Protein AF-A0A7S3BSV8-F1 (afdb_monomer_lite)

Secondary structure (DSSP, 8-state):
--TT-EEEE--HHHHHHTT-TTS-SS-EEE----HHHHHHHHTT--STT--EEEESSSEEEE--BSS----TTS-EEEEE-TTSSEEEEEEESSSHHHHHHHHHHT--

Organism: NCBI:txid676789

Structure (mmCIF, N/CA/C/O backbone):
data_AF-A0A7S3BSV8-F1
#
_entry.id   AF-A0A7S3BSV8-F1
#
loop_
_atom_site.group_PDB
_atom_site.id
_atom_site.type_symbol
_atom_site.label_atom_id
_atom_site.label_alt_id
_atom_site.label_comp_id
_atom_site.label_asym_id
_atom_site.label_entity_id
_atom_site.label_seq_id
_atom_site.pdbx_PDB_ins_code
_atom_site.Cartn_x
_atom_site.Cartn_y
_atom_site.Cartn_z
_atom_site.occupancy
_atom_site.B_iso_or_equiv
_atom_site.auth_seq_id
_atom_site.auth_comp_id
_atom_site.auth_asym_id
_atom_site.auth_atom_id
_atom_site.pdbx_PDB_model_num
ATOM 1 N N . VAL A 1 1 ? -2.407 8.725 -14.932 1.00 82.12 1 VAL A N 1
ATOM 2 C CA . VAL A 1 1 ? -1.927 7.634 -15.811 1.00 82.12 1 VAL A CA 1
ATOM 3 C C . VAL A 1 1 ? -2.622 6.337 -15.401 1.00 82.12 1 VAL A C 1
ATOM 5 O O . VAL A 1 1 ? -3.047 6.258 -14.253 1.00 82.12 1 VAL A O 1
ATOM 8 N N . ALA A 1 2 ? -2.834 5.385 -16.317 1.00 85.75 2 ALA A N 1
ATOM 9 C CA . ALA A 1 2 ? -3.442 4.098 -15.972 1.00 85.75 2 ALA A CA 1
ATOM 10 C C . ALA A 1 2 ? -2.537 3.303 -15.001 1.00 85.75 2 ALA A C 1
ATOM 12 O O . ALA A 1 2 ? -1.315 3.396 -15.130 1.00 85.75 2 ALA A O 1
ATOM 13 N N . PRO A 1 3 ? -3.088 2.526 -14.051 1.00 84.12 3 PRO A N 1
ATOM 14 C CA . PRO A 1 3 ? -2.281 1.871 -13.014 1.00 84.12 3 PRO A CA 1
ATOM 15 C C . PRO A 1 3 ? -1.256 0.851 -13.533 1.00 84.12 3 PRO A C 1
ATOM 17 O O . PRO A 1 3 ? -0.209 0.651 -12.928 1.00 84.12 3 PRO A O 1
ATOM 20 N N . ASN A 1 4 ? -1.529 0.235 -14.682 1.00 87.00 4 ASN A N 1
ATOM 21 C CA . ASN A 1 4 ? -0.647 -0.719 -15.352 1.00 87.00 4 ASN A CA 1
ATOM 22 C C . ASN A 1 4 ? 0.236 -0.078 -16.436 1.00 87.00 4 ASN A C 1
ATOM 24 O O . ASN A 1 4 ? 0.840 -0.794 -17.233 1.00 87.00 4 ASN A O 1
ATOM 28 N N . ALA A 1 5 ? 0.274 1.252 -16.524 1.00 92.12 5 ALA A N 1
ATOM 29 C CA . ALA A 1 5 ? 1.035 1.909 -17.570 1.00 92.12 5 ALA A CA 1
ATOM 30 C C . ALA A 1 5 ? 2.542 1.810 -17.314 1.00 92.12 5 ALA A C 1
ATOM 32 O O . ALA A 1 5 ? 3.028 2.030 -16.200 1.00 92.12 5 ALA A O 1
ATOM 33 N N . LEU A 1 6 ? 3.272 1.572 -18.399 1.00 93.69 6 LEU A N 1
ATOM 34 C CA . LEU A 1 6 ? 4.695 1.839 -18.488 1.00 93.69 6 LEU A CA 1
ATOM 35 C C . LEU A 1 6 ? 4.888 3.348 -18.700 1.00 93.69 6 LEU A C 1
ATOM 37 O O . LEU A 1 6 ? 4.382 3.895 -19.679 1.00 93.69 6 LEU A O 1
ATOM 41 N N . LEU A 1 7 ? 5.583 4.026 -17.786 1.00 94.62 7 LEU A N 1
ATOM 42 C CA . LEU A 1 7 ? 5.858 5.464 -17.902 1.00 94.62 7 LEU A CA 1
ATOM 43 C C . LEU A 1 7 ? 7.036 5.770 -18.826 1.00 94.62 7 LEU A C 1
ATOM 45 O O . LEU A 1 7 ? 7.173 6.893 -19.302 1.00 94.62 7 LEU A O 1
ATOM 49 N N . GLY A 1 8 ? 7.884 4.777 -19.061 1.00 94.75 8 GLY A N 1
ATOM 50 C CA . GLY A 1 8 ? 9.087 4.892 -19.863 1.00 94.75 8 GLY A CA 1
ATOM 51 C C . GLY A 1 8 ? 10.096 3.838 -19.447 1.00 94.75 8 GLY A C 1
ATOM 52 O O . GLY A 1 8 ? 9.748 2.847 -18.803 1.00 94.75 8 GLY A O 1
ATOM 53 N N . GLU A 1 9 ? 11.349 4.074 -19.796 1.00 95.69 9 GLU A N 1
ATOM 54 C CA . GLU A 1 9 ? 12.463 3.189 -19.477 1.00 95.69 9 GLU A CA 1
ATOM 55 C C . GLU A 1 9 ? 13.495 3.936 -18.632 1.00 95.69 9 GLU A C 1
ATOM 57 O O . GLU A 1 9 ? 13.578 5.166 -18.678 1.00 95.69 9 GLU A O 1
ATOM 62 N N . LEU A 1 10 ? 14.279 3.199 -17.846 1.00 95.25 10 LEU A N 1
ATOM 63 C CA . LEU A 1 10 ? 15.434 3.765 -17.160 1.00 95.25 10 LEU A CA 1
ATOM 64 C C . LEU A 1 10 ? 16.396 4.369 -18.184 1.00 95.25 10 LEU A C 1
ATOM 66 O O . LEU A 1 10 ? 16.738 3.731 -19.181 1.00 95.25 10 LEU A O 1
ATOM 70 N N . THR A 1 11 ? 16.874 5.582 -17.905 1.00 94.25 11 THR A N 1
ATOM 71 C CA . THR A 1 11 ? 17.963 6.160 -18.694 1.00 94.25 11 THR A CA 1
ATOM 72 C C . THR A 1 11 ? 19.254 5.382 -18.454 1.00 94.25 11 THR A C 1
ATOM 74 O O . THR A 1 11 ? 19.400 4.663 -17.458 1.00 94.25 11 THR A O 1
ATOM 77 N N . PHE A 1 12 ? 20.215 5.553 -19.358 1.00 92.50 12 PHE A N 1
ATOM 78 C CA . PHE A 1 12 ? 21.539 4.964 -19.204 1.00 92.50 12 PHE A CA 1
ATOM 79 C C . PHE A 1 12 ? 22.198 5.402 -17.886 1.00 92.50 12 PHE A C 1
ATOM 81 O O . PHE A 1 12 ? 22.676 4.567 -17.126 1.00 92.50 12 PHE A O 1
ATOM 88 N N . GLU A 1 13 ? 22.142 6.693 -17.562 1.00 95.00 13 GLU A N 1
ATOM 89 C CA . GLU A 1 13 ? 22.743 7.261 -16.352 1.00 95.00 13 GLU A CA 1
ATOM 90 C C . GLU A 1 13 ? 22.114 6.682 -15.081 1.00 95.00 13 GLU A C 1
ATOM 92 O O . GLU A 1 13 ? 22.825 6.334 -14.139 1.00 95.00 13 GLU A O 1
ATOM 97 N N . ALA A 1 14 ? 20.785 6.535 -15.056 1.00 94.69 14 ALA A N 1
ATOM 98 C CA . ALA A 1 14 ? 20.082 5.927 -13.930 1.00 94.69 14 ALA A CA 1
ATOM 99 C C . ALA A 1 14 ? 20.447 4.444 -13.769 1.00 94.69 14 ALA A C 1
ATOM 101 O O . ALA A 1 14 ? 20.625 3.966 -12.649 1.00 94.69 14 ALA A O 1
ATOM 102 N N . ARG A 1 15 ? 20.593 3.715 -14.881 1.00 93.56 15 ARG A N 1
ATOM 103 C CA . ARG A 1 15 ? 21.018 2.312 -14.869 1.00 93.56 15 ARG A CA 1
ATOM 104 C C . ARG A 1 15 ? 22.430 2.153 -14.308 1.00 93.56 15 ARG A C 1
ATOM 106 O O . ARG A 1 15 ? 22.642 1.264 -13.484 1.00 93.56 15 ARG A O 1
ATOM 113 N N . GLU A 1 16 ? 23.359 3.012 -14.725 1.00 93.88 16 GLU A N 1
ATOM 114 C CA . GLU A 1 16 ? 24.733 3.021 -14.218 1.00 93.88 16 GLU A CA 1
ATOM 115 C C . GLU A 1 16 ? 24.770 3.357 -12.723 1.00 93.88 16 GLU A C 1
ATOM 117 O O . GLU A 1 16 ? 25.382 2.631 -11.944 1.00 93.88 16 GLU A O 1
ATOM 122 N N . ALA A 1 17 ? 24.048 4.396 -12.292 1.00 96.12 17 ALA A N 1
ATOM 123 C CA . ALA A 1 17 ? 24.002 4.806 -10.888 1.00 96.12 17 ALA A CA 1
ATOM 124 C C . ALA A 1 17 ? 23.413 3.730 -9.956 1.00 96.12 17 ALA A C 1
ATOM 126 O O . ALA A 1 17 ? 23.831 3.611 -8.805 1.00 96.12 17 ALA A O 1
ATOM 127 N N . LEU A 1 18 ? 22.452 2.940 -10.446 1.00 95.19 18 LEU A N 1
ATOM 128 C CA . LEU A 1 18 ? 21.838 1.834 -9.705 1.00 95.19 18 LEU A CA 1
ATOM 129 C C . LEU A 1 18 ? 22.630 0.517 -9.807 1.00 95.19 18 LEU A C 1
ATOM 131 O O . LEU A 1 18 ? 22.225 -0.477 -9.206 1.00 95.19 18 LEU A O 1
ATOM 135 N N . GLY A 1 19 ? 23.728 0.475 -10.573 1.00 95.19 19 GLY A N 1
ATOM 136 C CA . GLY A 1 19 ? 24.533 -0.734 -10.771 1.00 95.19 19 GLY A CA 1
ATOM 137 C C . GLY A 1 19 ? 23.810 -1.844 -11.544 1.00 95.19 19 GLY A C 1
ATOM 138 O O . GLY A 1 19 ? 24.162 -3.020 -11.439 1.00 95.19 19 GLY A O 1
ATOM 139 N N . LEU A 1 20 ? 22.782 -1.504 -12.327 1.00 93.44 20 LEU A N 1
ATOM 140 C CA . LEU A 1 20 ? 21.922 -2.461 -13.033 1.00 93.44 20 LEU A CA 1
ATOM 141 C C . LEU A 1 20 ? 22.529 -2.906 -14.377 1.00 93.44 20 LEU A C 1
ATOM 143 O O . LEU A 1 20 ? 21.831 -3.055 -15.381 1.00 93.44 20 LEU A O 1
ATOM 147 N N . HIS A 1 21 ? 23.841 -3.140 -14.429 1.00 88.69 21 HIS A N 1
ATOM 148 C CA . HIS A 1 21 ? 24.550 -3.459 -15.676 1.00 88.69 21 HIS A CA 1
ATOM 149 C C . HIS A 1 21 ? 24.138 -4.817 -16.265 1.00 88.69 21 HIS A C 1
ATOM 151 O O . HIS A 1 21 ? 24.138 -4.974 -17.482 1.00 88.69 21 HIS A O 1
ATOM 157 N N . ALA A 1 22 ? 23.707 -5.770 -15.432 1.00 91.81 22 ALA A N 1
ATOM 158 C CA . ALA A 1 22 ? 23.219 -7.080 -15.873 1.00 91.81 22 ALA A CA 1
ATOM 159 C C . ALA A 1 22 ? 21.735 -7.091 -16.296 1.00 91.81 22 ALA A C 1
ATOM 161 O O . ALA A 1 22 ? 21.251 -8.104 -16.799 1.00 91.81 22 ALA A O 1
ATOM 162 N N . ALA A 1 23 ? 21.000 -5.993 -16.086 1.00 88.69 23 ALA A N 1
ATOM 163 C CA . ALA A 1 23 ? 19.601 -5.899 -16.493 1.00 88.69 23 ALA A CA 1
ATOM 164 C C . ALA A 1 23 ? 19.465 -5.835 -18.033 1.00 88.69 23 ALA A C 1
ATOM 166 O O . ALA A 1 23 ? 20.434 -5.530 -18.737 1.00 88.69 23 ALA A O 1
ATOM 167 N N . PRO A 1 24 ? 18.275 -6.099 -18.598 1.00 88.44 24 PRO A N 1
ATOM 168 C CA . PRO A 1 24 ? 18.027 -5.885 -20.022 1.00 88.44 24 PRO A CA 1
ATOM 169 C C . PRO A 1 24 ? 18.334 -4.444 -20.468 1.00 88.44 24 PRO A C 1
ATOM 171 O O . PRO A 1 24 ? 18.347 -3.520 -19.659 1.00 88.44 24 PRO A O 1
ATOM 174 N N . ALA A 1 25 ? 18.582 -4.248 -21.770 1.00 81.81 25 ALA A N 1
ATOM 175 C CA . ALA A 1 25 ? 18.839 -2.922 -22.349 1.00 81.81 25 ALA A CA 1
ATOM 176 C C . ALA A 1 25 ? 17.704 -1.923 -22.071 1.00 81.81 25 ALA A C 1
ATOM 178 O O . ALA A 1 25 ? 17.974 -0.773 -21.743 1.00 81.81 25 ALA A O 1
ATOM 179 N N . SER A 1 26 ? 16.466 -2.409 -22.145 1.00 89.31 26 SER A N 1
ATOM 180 C CA . SER A 1 26 ? 15.244 -1.694 -21.788 1.00 89.31 26 SER A CA 1
ATOM 181 C C . SER A 1 26 ? 14.754 -2.200 -20.428 1.00 89.31 26 SER A C 1
ATOM 183 O O . SER A 1 26 ? 14.418 -3.377 -20.275 1.00 89.31 26 SER A O 1
ATOM 185 N N . VAL A 1 27 ? 14.747 -1.319 -19.424 1.00 94.25 27 VAL A N 1
ATOM 186 C CA . VAL A 1 27 ? 14.166 -1.588 -18.100 1.00 94.25 27 VAL A CA 1
ATOM 187 C C . VAL A 1 27 ? 13.017 -0.626 -17.892 1.00 94.25 27 VAL A C 1
ATOM 189 O O . VAL A 1 27 ? 13.225 0.577 -17.750 1.00 94.25 27 VAL A O 1
ATOM 192 N N . GLY A 1 28 ? 11.803 -1.161 -17.875 1.00 93.88 28 GLY A N 1
ATOM 193 C CA . GLY A 1 28 ? 10.602 -0.358 -17.752 1.00 93.88 28 GLY A CA 1
ATOM 194 C C . GLY A 1 28 ? 10.400 0.263 -16.369 1.00 93.88 28 GLY A C 1
ATOM 195 O O . GLY A 1 28 ? 10.655 -0.372 -15.348 1.00 93.88 28 GLY A O 1
ATOM 196 N N . VAL A 1 29 ? 9.865 1.484 -16.338 1.00 94.38 29 VAL A N 1
ATOM 197 C CA . VAL A 1 29 ? 9.420 2.176 -15.123 1.00 94.38 29 VAL A CA 1
ATOM 198 C C . VAL A 1 29 ? 7.897 2.119 -15.053 1.00 94.38 29 VAL A C 1
ATOM 200 O O . VAL A 1 29 ? 7.200 2.742 -15.856 1.00 94.38 29 VAL A O 1
ATOM 203 N N . ALA A 1 30 ? 7.366 1.351 -14.104 1.00 92.88 30 ALA A N 1
ATOM 204 C CA . ALA A 1 30 ? 5.926 1.261 -13.882 1.00 92.88 30 ALA A CA 1
ATOM 205 C C . ALA A 1 30 ? 5.365 2.563 -13.285 1.00 92.88 30 ALA A C 1
ATOM 207 O O . ALA A 1 30 ? 6.068 3.281 -12.576 1.00 92.88 30 ALA A O 1
ATOM 208 N N . ALA A 1 31 ? 4.073 2.825 -13.509 1.00 92.25 31 ALA A N 1
ATOM 209 C CA . ALA A 1 31 ? 3.371 3.956 -12.895 1.00 92.25 31 ALA A CA 1
ATOM 210 C C . ALA A 1 31 ? 3.442 3.961 -11.358 1.00 92.25 31 ALA A C 1
ATOM 212 O O . ALA A 1 31 ? 3.433 5.028 -10.745 1.00 92.25 31 ALA A O 1
ATOM 213 N N . GLY A 1 32 ? 3.531 2.774 -10.753 1.00 91.12 32 GLY A N 1
ATOM 214 C CA . GLY A 1 32 ? 3.540 2.606 -9.306 1.00 91.12 32 GLY A CA 1
ATOM 215 C C . GLY A 1 32 ? 2.204 2.987 -8.663 1.00 91.12 32 GLY A C 1
ATOM 216 O O . GLY A 1 32 ? 1.179 3.148 -9.327 1.00 91.12 32 GLY A O 1
ATOM 217 N N . SER A 1 33 ? 2.210 3.094 -7.337 1.00 92.31 33 SER A N 1
ATOM 218 C CA . SER A 1 33 ? 1.075 3.564 -6.542 1.00 92.31 33 SER A CA 1
ATOM 219 C C . SER A 1 33 ? 1.547 3.997 -5.150 1.00 92.31 33 SER A C 1
ATOM 221 O O . SER A 1 33 ? 2.739 3.920 -4.850 1.00 92.31 33 SER A O 1
ATOM 223 N N . GLY A 1 34 ? 0.621 4.453 -4.305 1.00 92.25 34 GLY A N 1
ATOM 224 C CA . GLY A 1 34 ? 0.902 4.763 -2.904 1.00 92.25 34 GLY A CA 1
ATOM 225 C C . GLY A 1 34 ? 1.236 3.515 -2.081 1.00 92.25 34 GLY A C 1
ATOM 226 O O . GLY A 1 34 ? 0.882 2.393 -2.444 1.00 92.25 34 GLY A O 1
ATOM 227 N N . ASP A 1 35 ? 1.897 3.717 -0.947 1.00 94.12 35 ASP A N 1
ATOM 228 C CA . ASP A 1 35 ? 2.354 2.665 -0.033 1.00 94.12 35 ASP A CA 1
ATOM 229 C C . ASP A 1 35 ? 1.231 1.731 0.453 1.00 94.12 35 ASP A C 1
ATOM 231 O O . ASP A 1 35 ? 1.363 0.512 0.372 1.00 94.12 35 ASP A O 1
ATOM 235 N N . ASN A 1 36 ? 0.096 2.277 0.890 1.00 94.81 36 ASN A N 1
ATOM 236 C CA . ASN A 1 36 ? -1.048 1.509 1.374 1.00 94.81 36 ASN A CA 1
ATOM 237 C C . ASN A 1 36 ? -1.694 0.711 0.230 1.00 94.81 36 ASN A C 1
ATOM 239 O O . ASN A 1 36 ? -2.027 -0.459 0.389 1.00 94.81 36 ASN A O 1
ATOM 243 N N . MET A 1 37 ? -1.788 1.295 -0.965 1.00 93.50 37 MET A N 1
ATOM 244 C CA . MET A 1 37 ? -2.304 0.612 -2.153 1.00 93.50 37 MET A CA 1
ATOM 245 C C . MET A 1 37 ? -1.399 -0.558 -2.551 1.00 93.50 37 MET A C 1
ATOM 247 O O . MET A 1 37 ? -1.888 -1.654 -2.825 1.00 93.50 37 MET A O 1
ATOM 251 N N . MET A 1 38 ? -0.080 -0.347 -2.542 1.00 94.19 38 MET A N 1
ATOM 252 C CA . MET A 1 38 ? 0.899 -1.398 -2.822 1.00 94.19 38 MET A CA 1
ATOM 253 C C . MET A 1 38 ? 0.927 -2.465 -1.723 1.00 94.19 38 MET A C 1
ATOM 255 O O . MET A 1 38 ? 1.089 -3.643 -2.030 1.00 94.19 38 MET A O 1
ATOM 259 N N . SER A 1 39 ? 0.700 -2.082 -0.465 1.00 95.38 39 SER A N 1
ATOM 260 C CA . SER A 1 39 ? 0.558 -3.008 0.660 1.00 95.38 39 SER A CA 1
ATOM 261 C C . SER A 1 39 ? -0.680 -3.896 0.502 1.00 95.38 39 SER A C 1
ATOM 263 O O . SER A 1 39 ? -0.577 -5.117 0.609 1.00 95.38 39 SER A O 1
ATOM 265 N N . ALA A 1 40 ? -1.831 -3.322 0.128 1.00 95.12 40 ALA A N 1
ATOM 266 C CA . ALA A 1 40 ? -3.044 -4.087 -0.173 1.00 95.12 40 ALA A CA 1
ATOM 267 C C . ALA A 1 40 ? -2.814 -5.073 -1.320 1.00 95.12 40 ALA A C 1
ATOM 269 O O . ALA A 1 40 ? -3.204 -6.238 -1.225 1.00 95.12 40 ALA A O 1
ATOM 270 N N . LEU A 1 41 ? -2.150 -4.624 -2.388 1.00 92.88 41 LEU A N 1
ATOM 271 C CA . LEU A 1 41 ? -1.832 -5.468 -3.533 1.00 92.88 41 LEU A CA 1
ATOM 272 C C . LEU A 1 41 ? -0.905 -6.628 -3.142 1.00 92.88 41 LEU A C 1
ATOM 274 O O . LEU A 1 41 ? -1.223 -7.783 -3.422 1.00 92.88 41 LEU A O 1
ATOM 278 N N . GLY A 1 42 ? 0.199 -6.333 -2.451 1.00 93.88 42 GLY A N 1
ATOM 279 C CA . GLY A 1 42 ? 1.178 -7.328 -2.009 1.00 93.88 42 GLY A CA 1
ATOM 280 C C . GLY A 1 42 ? 0.616 -8.332 -0.999 1.00 93.88 42 GLY A C 1
ATOM 281 O O . GLY A 1 42 ? 0.978 -9.504 -1.036 1.00 93.88 42 GLY A O 1
ATOM 282 N N . ALA A 1 43 ? -0.320 -7.905 -0.149 1.00 95.38 43 ALA A N 1
ATOM 283 C CA . ALA A 1 43 ? -1.011 -8.765 0.811 1.00 95.38 43 ALA A CA 1
ATOM 284 C C . ALA A 1 43 ? -2.175 -9.574 0.199 1.00 95.38 43 ALA A C 1
ATOM 286 O O . ALA A 1 43 ? -2.855 -10.317 0.908 1.00 95.38 43 ALA A O 1
ATOM 287 N N . GLY A 1 44 ? -2.453 -9.432 -1.104 1.00 93.81 44 GLY A N 1
ATOM 288 C CA . GLY A 1 44 ? -3.566 -10.121 -1.766 1.00 93.81 44 GLY A CA 1
ATOM 289 C C . GLY A 1 44 ? -4.955 -9.588 -1.382 1.00 93.81 44 GLY A C 1
ATOM 290 O O . GLY A 1 44 ? -5.953 -10.297 -1.546 1.00 93.81 44 GLY A O 1
ATOM 291 N N . ALA A 1 45 ? -5.025 -8.348 -0.890 1.00 94.81 45 ALA A N 1
ATOM 292 C CA . ALA A 1 45 ? -6.234 -7.601 -0.539 1.00 94.81 45 ALA A CA 1
ATOM 293 C C . ALA A 1 45 ? -6.646 -6.595 -1.638 1.00 94.81 45 ALA A C 1
ATOM 295 O O . ALA A 1 45 ? -7.212 -5.539 -1.365 1.00 94.81 45 ALA A O 1
ATOM 296 N N . ALA A 1 46 ? -6.366 -6.931 -2.900 1.00 90.25 46 ALA A N 1
ATOM 297 C CA . ALA A 1 46 ? -6.696 -6.120 -4.077 1.00 90.25 46 ALA A CA 1
ATOM 298 C C . ALA A 1 46 ? -8.150 -6.284 -4.573 1.00 90.25 46 ALA A C 1
ATOM 300 O O . ALA A 1 46 ? -8.500 -5.800 -5.648 1.00 90.25 46 ALA A O 1
ATOM 301 N N . ALA A 1 47 ? -8.991 -7.001 -3.824 1.00 92.44 47 ALA A N 1
ATOM 302 C CA . ALA A 1 47 ? -10.398 -7.219 -4.138 1.00 92.44 47 ALA A CA 1
ATOM 303 C C . ALA A 1 47 ? -11.270 -6.959 -2.897 1.00 92.44 47 ALA A C 1
ATOM 305 O O . ALA A 1 47 ? -10.790 -7.176 -1.776 1.00 92.44 47 ALA A O 1
ATOM 306 N N . PRO A 1 48 ? -12.534 -6.532 -3.079 1.00 93.88 48 PRO A N 1
ATOM 307 C CA . PRO A 1 48 ? -13.457 -6.318 -1.971 1.00 93.88 48 PRO A CA 1
ATOM 308 C C . PRO A 1 48 ? -13.598 -7.536 -1.055 1.00 93.88 48 PRO A C 1
ATOM 310 O O . PRO A 1 48 ? -13.504 -8.686 -1.488 1.00 93.88 48 PRO A O 1
ATOM 313 N N . GLY A 1 49 ? -13.840 -7.274 0.231 1.00 93.00 49 GLY A N 1
ATOM 314 C CA . GLY A 1 49 ? -13.984 -8.307 1.263 1.00 93.00 49 GLY A CA 1
ATOM 315 C C . GLY A 1 49 ? -12.673 -8.734 1.928 1.00 93.00 49 GLY A C 1
ATOM 316 O O . GLY A 1 49 ? -12.699 -9.548 2.849 1.00 93.00 49 GLY A O 1
ATOM 317 N N . LYS A 1 50 ? -11.534 -8.171 1.510 1.00 94.56 50 LYS A N 1
ATOM 318 C CA . LYS A 1 50 ? -10.244 -8.314 2.191 1.00 94.56 50 LYS A CA 1
ATOM 319 C C . LYS A 1 50 ? -9.691 -6.947 2.561 1.00 94.56 50 LYS A C 1
ATOM 321 O O . LYS A 1 50 ? -9.811 -5.994 1.795 1.00 94.56 50 LYS A O 1
ATOM 326 N N . PHE A 1 51 ? -9.043 -6.887 3.716 1.00 95.25 51 PHE A N 1
ATOM 327 C CA . PHE A 1 51 ? -8.454 -5.666 4.246 1.00 95.25 51 PHE A CA 1
ATOM 328 C C . PHE A 1 51 ? -7.052 -5.948 4.761 1.00 95.25 51 PHE A C 1
ATOM 330 O O . PHE A 1 51 ? -6.745 -7.060 5.194 1.00 95.25 51 PHE A O 1
ATOM 337 N N . VAL A 1 52 ? -6.223 -4.916 4.739 1.00 97.44 52 VAL A N 1
ATOM 338 C CA . VAL A 1 52 ? -4.951 -4.887 5.445 1.00 97.44 52 VAL A CA 1
ATOM 339 C C . VAL A 1 52 ? -5.113 -3.964 6.636 1.00 97.44 52 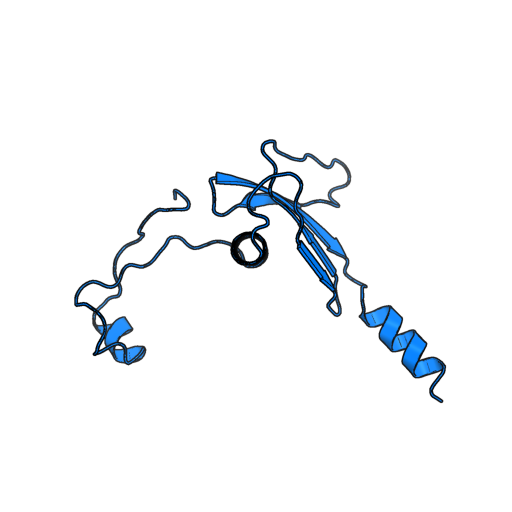VAL A C 1
ATOM 341 O O . VAL A 1 52 ? -5.585 -2.834 6.498 1.00 97.44 52 VAL A O 1
ATOM 344 N N . MET A 1 53 ? -4.703 -4.460 7.799 1.00 96.81 53 MET A N 1
ATOM 345 C CA . MET A 1 53 ? -4.540 -3.652 8.995 1.00 96.81 53 MET A CA 1
ATOM 346 C C . MET A 1 53 ? -3.058 -3.601 9.346 1.00 96.81 53 MET A C 1
ATOM 348 O O . MET A 1 53 ? -2.448 -4.638 9.606 1.00 96.81 53 MET A O 1
ATOM 352 N N . SER A 1 54 ? -2.482 -2.404 9.348 1.00 95.31 54 SER A N 1
ATOM 353 C CA . SER A 1 54 ? -1.130 -2.182 9.856 1.00 95.31 54 SER A CA 1
ATOM 354 C C . SER A 1 54 ? -1.220 -1.725 11.306 1.00 95.31 54 SER A C 1
ATOM 356 O O . SER A 1 54 ? -1.907 -0.747 11.596 1.00 95.31 54 SER A O 1
ATOM 358 N N . LEU A 1 55 ? -0.548 -2.434 12.215 1.00 95.31 55 LEU A N 1
ATOM 359 C CA . LEU A 1 55 ? -0.520 -2.146 13.654 1.00 95.31 55 LEU A CA 1
ATOM 360 C C . LEU A 1 55 ? 0.861 -1.617 14.061 1.00 95.31 55 LEU A C 1
ATOM 362 O O . LEU A 1 55 ? 1.639 -2.308 14.717 1.00 95.31 55 LEU A O 1
ATOM 366 N N . GLY A 1 56 ? 1.180 -0.401 13.624 1.00 93.38 56 GLY A N 1
ATOM 367 C CA . GLY A 1 56 ? 2.368 0.330 14.061 1.00 93.38 56 GLY A CA 1
ATOM 368 C C . GLY A 1 56 ? 2.056 1.293 15.206 1.00 93.38 56 GLY A C 1
ATOM 369 O O . GLY A 1 56 ? 0.978 1.247 15.804 1.00 93.38 56 GLY A O 1
ATOM 370 N N . THR A 1 57 ? 2.990 2.212 15.477 1.00 93.44 57 THR A N 1
ATOM 371 C CA . THR A 1 57 ? 2.786 3.330 16.418 1.00 93.44 57 THR A CA 1
ATOM 372 C C . THR A 1 57 ? 1.457 4.036 16.132 1.00 93.44 57 THR A C 1
ATOM 374 O O . THR A 1 57 ? 0.637 4.220 17.036 1.00 93.44 57 THR A O 1
ATOM 377 N N . SER A 1 58 ? 1.225 4.323 14.848 1.00 92.88 58 SER A N 1
ATOM 378 C CA . SER A 1 58 ? -0.078 4.592 14.247 1.00 92.88 58 SER A CA 1
ATOM 379 C C . SER A 1 58 ? -0.621 3.336 13.556 1.00 92.88 58 SER A C 1
ATOM 381 O O . SER A 1 58 ? 0.124 2.438 13.158 1.00 92.88 58 SER A O 1
ATOM 383 N N . GLY A 1 59 ? -1.941 3.268 13.425 1.00 95.62 59 GLY A N 1
ATOM 384 C CA . GLY A 1 59 ? -2.639 2.177 12.759 1.00 95.62 59 GLY A CA 1
ATOM 385 C C . GLY A 1 59 ? -3.201 2.617 11.416 1.00 95.62 59 GLY A C 1
ATOM 386 O O . GLY A 1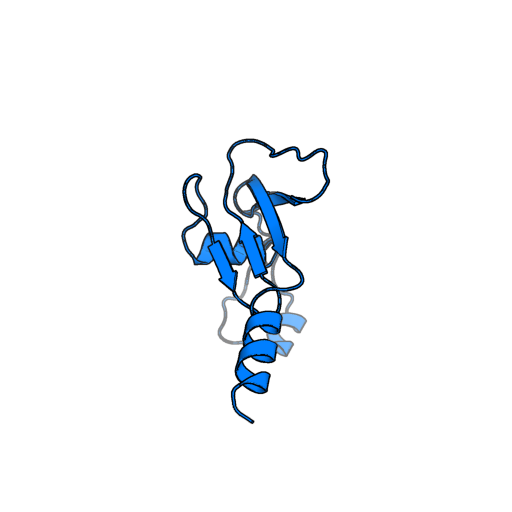 59 ? -3.636 3.756 11.268 1.00 95.62 59 GLY A O 1
ATOM 387 N N . THR A 1 60 ? -3.257 1.711 10.447 1.00 96.94 60 THR A N 1
ATOM 388 C CA . THR A 1 60 ? -4.024 1.928 9.213 1.00 96.94 60 THR A CA 1
ATOM 389 C C . THR A 1 60 ? -4.927 0.742 8.933 1.00 96.94 60 THR A C 1
ATOM 391 O O . THR A 1 60 ? -4.585 -0.396 9.250 1.00 96.94 60 THR A O 1
ATOM 394 N N . LEU A 1 61 ? -6.096 1.011 8.356 1.00 97.06 61 LEU A N 1
ATOM 395 C CA . LEU A 1 61 ? -7.024 -0.004 7.873 1.00 97.06 61 LEU A CA 1
ATOM 396 C C . LEU A 1 61 ? -7.509 0.403 6.489 1.00 97.06 61 LEU A C 1
ATOM 398 O O . LEU A 1 61 ? -8.049 1.495 6.311 1.00 97.06 61 LEU A O 1
ATOM 402 N N . PHE A 1 62 ? -7.310 -0.470 5.513 1.00 97.00 62 PHE A N 1
ATOM 403 C CA . PHE A 1 62 ? -7.670 -0.193 4.130 1.00 97.00 62 PHE A CA 1
ATOM 404 C C . PHE A 1 62 ? -7.919 -1.484 3.354 1.00 97.00 62 PHE A C 1
ATOM 406 O O . PHE A 1 62 ? -7.473 -2.566 3.734 1.00 97.00 62 PHE A O 1
ATOM 413 N N . GLY A 1 63 ? -8.642 -1.370 2.248 1.00 95.44 63 GLY A N 1
ATOM 414 C CA . GLY A 1 63 ? -8.940 -2.482 1.352 1.00 95.44 63 GLY A CA 1
ATOM 415 C C . GLY A 1 63 ? -9.572 -1.979 0.064 1.00 95.44 63 GLY A C 1
ATOM 416 O O . GLY A 1 63 ? -10.001 -0.827 -0.009 1.00 95.44 63 GLY A O 1
ATOM 417 N N . ALA A 1 64 ? -9.604 -2.826 -0.960 1.00 95.62 64 ALA A N 1
ATOM 418 C CA . ALA A 1 64 ? -10.211 -2.459 -2.232 1.00 95.62 64 ALA A CA 1
ATOM 419 C C . ALA A 1 64 ? -11.741 -2.336 -2.113 1.00 95.62 64 ALA A C 1
ATOM 421 O O . ALA A 1 64 ? -12.396 -3.128 -1.435 1.00 95.62 64 ALA A O 1
ATOM 422 N N . SER A 1 65 ? -12.309 -1.366 -2.824 1.00 94.94 65 SER A N 1
ATOM 423 C CA . SER A 1 65 ? -13.750 -1.148 -2.954 1.00 94.94 65 SER A CA 1
ATOM 424 C C . SER A 1 65 ? -14.113 -0.903 -4.416 1.00 94.94 65 SER A C 1
ATOM 426 O O . SER A 1 65 ? -13.427 -0.157 -5.117 1.00 94.94 65 SER A O 1
ATOM 428 N N . ASP A 1 66 ? -15.205 -1.510 -4.881 1.00 94.88 66 ASP A N 1
ATOM 429 C CA . ASP A 1 66 ? -15.706 -1.295 -6.245 1.00 94.88 66 ASP A CA 1
ATOM 430 C C . ASP A 1 66 ? -16.391 0.075 -6.398 1.00 94.88 66 ASP A C 1
ATOM 432 O O . ASP A 1 66 ? -16.463 0.617 -7.500 1.00 94.88 66 ASP A O 1
ATOM 436 N N . THR A 1 67 ? -16.847 0.671 -5.293 1.00 94.12 67 THR A N 1
ATOM 437 C CA . THR A 1 67 ? -17.469 2.000 -5.261 1.00 94.12 67 THR A CA 1
ATOM 438 C C . THR A 1 67 ? -16.670 2.965 -4.399 1.00 94.12 67 THR A C 1
ATOM 440 O O . THR A 1 67 ? -16.003 2.561 -3.440 1.00 94.12 67 THR A O 1
ATOM 443 N N . ALA A 1 68 ? -16.764 4.258 -4.712 1.00 93.31 68 ALA A N 1
ATOM 444 C CA . ALA A 1 68 ? -16.234 5.298 -3.843 1.00 93.31 68 ALA A CA 1
ATOM 445 C C . ALA A 1 68 ? -16.892 5.200 -2.461 1.00 93.31 68 ALA A C 1
ATOM 447 O O . ALA A 1 68 ? -18.096 4.962 -2.357 1.00 93.31 68 ALA A O 1
ATOM 448 N N . VAL A 1 69 ? -16.095 5.375 -1.410 1.00 91.50 69 VAL A N 1
ATOM 449 C CA . VAL A 1 69 ? -16.600 5.500 -0.043 1.00 91.50 69 VAL A CA 1
ATOM 450 C C . VAL A 1 69 ? -16.553 6.972 0.316 1.00 91.50 69 VAL A C 1
ATOM 452 O O . VAL A 1 69 ? -15.476 7.551 0.440 1.00 91.50 69 VAL A O 1
ATOM 455 N N . GLU A 1 70 ? -17.730 7.570 0.436 1.00 91.44 70 GLU A N 1
ATOM 456 C CA . GLU A 1 70 ? -17.886 8.944 0.889 1.00 91.44 70 GLU A CA 1
ATOM 457 C C . GLU A 1 70 ? -18.087 8.947 2.402 1.00 91.44 70 GLU A C 1
ATOM 459 O O . GLU A 1 70 ? -18.972 8.271 2.925 1.00 91.44 70 GLU A O 1
ATOM 464 N N . ASP A 1 71 ? -17.258 9.712 3.106 1.00 94.81 71 ASP A N 1
ATOM 465 C CA . ASP A 1 71 ? -17.364 9.892 4.547 1.00 94.81 71 ASP A CA 1
ATOM 466 C C . ASP A 1 71 ? -17.523 11.384 4.870 1.00 94.81 71 ASP A C 1
ATOM 468 O O . ASP A 1 71 ? -16.538 12.129 4.839 1.00 94.81 71 ASP A O 1
ATOM 472 N N . PRO A 1 72 ? -18.746 11.839 5.208 1.00 94.38 72 PRO A N 1
ATOM 473 C CA . PRO A 1 72 ? -19.001 13.229 5.575 1.00 94.38 72 PRO A CA 1
ATOM 474 C C . PRO A 1 72 ? -18.221 13.707 6.805 1.00 94.38 72 PRO A C 1
ATOM 476 O O . PRO A 1 72 ? -18.060 14.912 6.985 1.00 94.38 72 PRO A O 1
ATOM 479 N N . SER A 1 73 ? -17.751 12.791 7.660 1.00 95.31 73 SER A N 1
ATOM 480 C CA . SER A 1 73 ? -16.935 13.139 8.827 1.00 95.31 73 SER A CA 1
ATOM 481 C C . SER A 1 73 ? -15.468 13.413 8.474 1.00 95.31 73 SER A C 1
ATOM 483 O O . SER A 1 73 ? -14.756 14.018 9.272 1.00 95.31 73 SER A O 1
ATOM 485 N N . GLY A 1 74 ? -15.015 12.989 7.287 1.00 92.50 74 GLY A N 1
ATOM 486 C CA . GLY A 1 74 ? -13.627 13.119 6.839 1.00 92.50 74 GLY A CA 1
ATOM 487 C C . GLY A 1 74 ? -12.643 12.169 7.531 1.00 92.50 74 GLY A C 1
ATOM 488 O O . GLY A 1 74 ? -11.434 12.380 7.452 1.00 92.50 74 GLY A O 1
ATOM 489 N N . THR A 1 75 ? -13.138 11.135 8.210 1.00 95.00 75 THR A N 1
ATOM 490 C CA . THR A 1 75 ? -12.328 10.146 8.933 1.00 95.00 75 THR A CA 1
ATOM 491 C C . THR A 1 75 ? -11.703 9.118 7.978 1.00 95.00 75 THR A C 1
ATOM 493 O O . THR A 1 75 ? -10.589 8.645 8.210 1.00 95.00 75 THR A O 1
ATOM 496 N N . VAL A 1 76 ? -12.397 8.790 6.884 1.00 96.25 76 VAL A N 1
ATOM 497 C CA . VAL A 1 76 ? -11.942 7.874 5.829 1.00 96.25 76 VAL A CA 1
ATOM 498 C C . VAL A 1 76 ? -11.492 8.655 4.596 1.00 96.25 76 VAL A C 1
ATOM 500 O O . VAL A 1 76 ? -12.254 9.418 4.004 1.00 96.25 76 VAL A O 1
ATOM 503 N N . ALA A 1 77 ? -10.255 8.419 4.161 1.00 95.12 77 ALA A N 1
ATOM 504 C CA . ALA A 1 77 ? -9.717 8.998 2.938 1.00 95.12 77 ALA A CA 1
ATOM 505 C C . ALA A 1 77 ? -10.217 8.233 1.689 1.00 95.12 77 ALA A C 1
ATOM 507 O O . ALA A 1 77 ? -10.078 7.005 1.634 1.00 95.12 77 ALA A O 1
ATOM 508 N N . PRO A 1 78 ? -10.750 8.924 0.661 1.00 93.00 78 PRO A N 1
ATOM 509 C CA . PRO A 1 78 ? -11.341 8.296 -0.522 1.00 93.00 78 PRO A CA 1
ATOM 510 C C . PRO A 1 78 ? -10.316 8.114 -1.657 1.00 93.00 78 PRO A C 1
ATOM 512 O O . PRO A 1 78 ? -10.420 8.729 -2.722 1.00 93.00 78 PRO A O 1
ATOM 515 N N . PHE A 1 79 ? -9.287 7.290 -1.449 1.00 94.00 79 PHE A N 1
ATOM 516 C CA . PHE A 1 79 ? -8.261 7.085 -2.475 1.00 94.00 79 PHE A CA 1
ATOM 517 C C . PHE A 1 79 ? -8.713 6.169 -3.623 1.00 94.00 79 PHE A C 1
ATOM 519 O O . PHE A 1 79 ? -9.707 5.447 -3.532 1.00 94.00 79 PHE A O 1
ATOM 526 N N . ARG A 1 80 ? -7.925 6.165 -4.708 1.00 91.94 80 ARG A N 1
ATO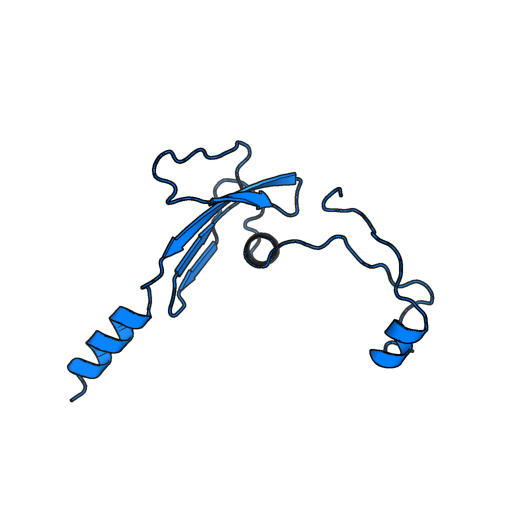M 527 C CA . ARG A 1 80 ? -7.937 5.106 -5.728 1.00 91.94 80 ARG A CA 1
ATOM 528 C C . ARG A 1 80 ? -6.760 4.157 -5.532 1.00 91.94 80 ARG A C 1
ATOM 530 O O . ARG A 1 80 ? -5.695 4.585 -5.093 1.00 91.94 80 ARG A O 1
ATOM 537 N N . ASP A 1 81 ? -6.959 2.887 -5.863 1.00 89.44 81 ASP A N 1
ATOM 538 C CA . ASP A 1 81 ? -5.936 1.851 -5.739 1.00 89.44 81 ASP A CA 1
ATOM 539 C C . ASP A 1 81 ? -5.071 1.703 -7.011 1.00 89.44 81 ASP A C 1
ATOM 541 O O . ASP A 1 81 ? -5.259 2.388 -8.023 1.00 89.44 81 ASP A O 1
ATOM 545 N N . ALA A 1 82 ? -4.121 0.765 -6.962 1.00 86.38 82 ALA A N 1
ATOM 546 C CA . ALA A 1 82 ? -3.235 0.409 -8.072 1.00 86.38 82 ALA A CA 1
ATOM 547 C C . ALA A 1 82 ? -3.893 -0.478 -9.152 1.00 86.38 82 ALA A C 1
ATOM 549 O O . ALA A 1 82 ? -3.214 -0.943 -10.062 1.00 86.38 82 ALA A O 1
ATOM 550 N N . THR A 1 83 ? -5.195 -0.753 -9.063 1.00 89.38 83 THR A N 1
ATOM 551 C CA . THR A 1 83 ? -5.947 -1.600 -10.005 1.00 89.38 83 THR A CA 1
ATOM 552 C C . THR A 1 83 ? -7.046 -0.835 -10.743 1.00 89.38 83 THR A C 1
ATOM 554 O O . THR A 1 83 ? -7.639 -1.358 -11.683 1.00 89.38 83 THR A O 1
ATOM 557 N N . GLY A 1 84 ? -7.277 0.427 -10.366 1.00 89.06 84 GLY A N 1
ATOM 558 C CA . GLY A 1 84 ? -8.323 1.287 -10.919 1.00 89.06 84 GLY A CA 1
ATOM 559 C C . GLY A 1 84 ? -9.606 1.310 -10.084 1.00 89.06 84 GLY A C 1
ATOM 560 O O . GLY A 1 84 ? -10.545 2.007 -10.458 1.00 89.06 84 GLY A O 1
ATOM 561 N N . ARG A 1 85 ? -9.634 0.591 -8.958 1.00 92.81 85 ARG A N 1
ATOM 562 C CA . ARG A 1 85 ? -10.694 0.610 -7.946 1.00 92.81 85 ARG A CA 1
ATOM 563 C C . ARG A 1 85 ? -10.487 1.745 -6.943 1.00 92.81 85 ARG A C 1
ATOM 565 O O . ARG A 1 85 ? -9.572 2.566 -7.065 1.00 92.81 85 ARG A O 1
ATOM 572 N N . TYR A 1 86 ? -11.349 1.784 -5.935 1.00 94.75 86 TYR A N 1
ATOM 573 C CA . TYR A 1 86 ? -11.220 2.654 -4.775 1.00 94.75 86 TYR A CA 1
ATOM 574 C C . TYR A 1 86 ? -10.488 1.945 -3.637 1.00 94.75 86 TYR A C 1
ATOM 576 O O . TYR A 1 86 ? -10.517 0.721 -3.525 1.00 94.75 86 TYR A O 1
ATOM 584 N N . LEU A 1 87 ? -9.845 2.733 -2.782 1.00 96.31 87 LEU A N 1
ATOM 585 C CA . LEU A 1 87 ? -9.181 2.280 -1.567 1.00 96.31 87 LEU A CA 1
ATOM 586 C C . LEU A 1 87 ? -9.583 3.212 -0.420 1.00 96.31 87 LEU A C 1
ATOM 588 O O . LEU A 1 87 ? -8.864 4.175 -0.144 1.00 96.31 87 LEU A O 1
ATOM 592 N N . PRO A 1 88 ? -10.743 2.985 0.223 1.00 96.56 88 PRO A N 1
ATOM 593 C CA . PRO A 1 88 ? -11.029 3.630 1.495 1.00 96.56 88 PRO A CA 1
ATOM 594 C C . PRO A 1 88 ? -9.901 3.336 2.479 1.00 96.56 88 PRO A C 1
ATOM 596 O O . PRO A 1 88 ? -9.508 2.180 2.662 1.00 96.56 88 PRO A O 1
ATOM 599 N N . LEU A 1 89 ? -9.390 4.387 3.109 1.00 96.81 89 LEU A N 1
ATOM 600 C CA . LEU A 1 89 ? -8.311 4.278 4.076 1.00 96.81 89 LEU A CA 1
ATOM 601 C C . LEU A 1 89 ? -8.662 5.020 5.354 1.00 96.81 89 LEU A C 1
ATOM 603 O O . LEU A 1 89 ? -8.912 6.222 5.339 1.00 96.81 89 LEU A O 1
ATOM 607 N N . LEU A 1 90 ? -8.608 4.297 6.466 1.00 97.06 90 LEU A N 1
ATOM 608 C CA . LEU A 1 90 ? -8.648 4.851 7.809 1.00 97.06 90 LEU A CA 1
ATOM 609 C C . LEU A 1 90 ? -7.229 4.915 8.375 1.00 97.06 90 LEU A C 1
ATOM 611 O O . LEU A 1 90 ? -6.487 3.933 8.311 1.00 97.06 90 LEU A O 1
ATOM 615 N N . CYS A 1 91 ? -6.878 6.052 8.973 1.00 95.88 91 CYS A N 1
ATOM 616 C CA . CYS A 1 91 ? -5.628 6.234 9.703 1.00 95.88 91 CYS A CA 1
ATOM 617 C C . CYS A 1 91 ? -5.920 6.560 11.172 1.00 95.88 91 CYS A C 1
ATOM 619 O O . CYS A 1 91 ? -6.609 7.528 11.486 1.00 95.88 91 CYS A O 1
ATOM 621 N N . LEU A 1 92 ? -5.374 5.750 12.074 1.00 93.94 92 LEU A N 1
ATOM 622 C CA . LEU A 1 92 ? -5.445 5.910 13.519 1.00 93.94 92 LEU A CA 1
ATOM 623 C C . LEU A 1 92 ? -4.106 6.451 14.013 1.00 93.94 92 LEU A C 1
ATOM 625 O O . LEU A 1 92 ? -3.099 5.754 13.954 1.00 93.94 92 LEU A O 1
ATOM 629 N N . GLN A 1 93 ? -4.081 7.673 14.539 1.00 92.25 93 GLN A N 1
ATOM 630 C CA . GLN A 1 93 ? -2.825 8.287 14.994 1.00 92.25 93 GLN A CA 1
ATOM 631 C C . GLN A 1 93 ? -2.206 7.537 16.182 1.00 92.25 93 GLN A C 1
ATOM 633 O O . GLN A 1 93 ? -0.999 7.322 16.221 1.00 92.25 93 GLN A O 1
ATOM 638 N N . ASN A 1 94 ? -3.046 7.093 17.119 1.00 93.06 94 ASN A N 1
ATOM 639 C CA . ASN A 1 94 ? -2.634 6.413 18.341 1.00 93.06 94 ASN A CA 1
ATOM 640 C C . ASN A 1 94 ? -3.068 4.946 18.291 1.00 93.06 94 ASN A C 1
ATOM 642 O O . ASN A 1 94 ? -4.218 4.634 18.592 1.00 93.06 94 ASN A O 1
ATOM 646 N N . CYS A 1 95 ? -2.159 4.055 17.894 1.00 94.69 95 CYS A N 1
ATOM 647 C CA . CYS A 1 95 ? -2.402 2.614 17.869 1.00 94.69 95 CYS A CA 1
ATOM 648 C C . CYS A 1 95 ? -1.533 1.907 18.914 1.00 94.69 95 CYS A C 1
ATOM 650 O O . CYS A 1 95 ? -1.872 1.932 20.098 1.00 94.69 95 CYS A O 1
ATOM 652 N N . THR A 1 96 ? -0.401 1.311 18.533 1.00 95.56 96 THR A N 1
ATOM 653 C CA . THR A 1 96 ? 0.416 0.552 19.493 1.00 95.56 96 THR A CA 1
ATOM 654 C C . THR A 1 96 ? 1.192 1.440 20.463 1.00 95.56 96 THR A C 1
ATOM 656 O O . THR A 1 96 ? 1.583 0.959 21.524 1.00 95.56 96 THR A O 1
ATOM 659 N N . ASN A 1 97 ? 1.336 2.740 20.174 1.00 92.69 97 ASN A N 1
ATOM 660 C CA . ASN A 1 97 ? 1.997 3.692 21.073 1.00 92.69 97 ASN A CA 1
ATOM 661 C C . ASN A 1 97 ? 1.380 3.696 22.482 1.00 92.69 97 ASN A C 1
ATOM 663 O O . ASN A 1 97 ? 2.087 3.616 23.481 1.00 92.69 97 ASN A O 1
ATOM 667 N N . VAL A 1 98 ? 0.046 3.718 22.554 1.00 93.56 98 VAL A N 1
ATOM 668 C CA . VAL A 1 98 ? -0.696 3.750 23.825 1.00 93.56 98 VAL A CA 1
ATOM 669 C C . VAL A 1 98 ? -0.541 2.432 24.582 1.00 93.56 98 VAL A C 1
ATOM 671 O O . VAL A 1 98 ? -0.401 2.420 25.802 1.00 93.56 98 VAL A O 1
ATOM 674 N N . LEU A 1 99 ? -0.517 1.306 23.863 1.00 92.19 99 LEU A N 1
ATOM 675 C CA . LEU A 1 99 ? -0.288 -0.006 24.473 1.00 92.19 99 LEU A CA 1
ATOM 676 C C . LEU A 1 99 ? 1.108 -0.087 25.097 1.00 92.19 99 LEU A C 1
ATOM 678 O O . LEU A 1 99 ? 1.268 -0.616 26.196 1.00 92.19 99 LEU A O 1
ATOM 682 N N . GLN A 1 100 ? 2.110 0.461 24.410 1.00 91.62 100 GLN A N 1
ATOM 683 C CA . GLN A 1 100 ? 3.485 0.485 24.888 1.00 91.62 100 GLN A CA 1
ATOM 684 C C . GLN A 1 100 ? 3.662 1.407 26.101 1.00 91.62 100 GLN A C 1
ATOM 686 O O . GLN A 1 100 ? 4.378 1.042 27.036 1.00 91.62 100 GLN A O 1
ATOM 691 N N . GLU A 1 101 ? 2.984 2.556 26.124 1.00 94.44 101 GLU A N 1
ATOM 692 C CA . GLU A 1 101 ? 2.946 3.448 27.287 1.00 94.44 101 GLU A CA 1
ATOM 693 C C . GLU A 1 101 ? 2.402 2.716 28.522 1.00 94.44 101 GLU A C 1
ATOM 695 O O . GLU A 1 101 ? 3.096 2.621 29.536 1.00 94.44 101 GLU A O 1
ATOM 700 N N . VAL A 1 102 ? 1.225 2.089 28.400 1.00 94.69 102 VAL A N 1
ATOM 701 C CA . VAL A 1 102 ? 0.609 1.308 29.485 1.00 94.69 102 VAL A CA 1
AT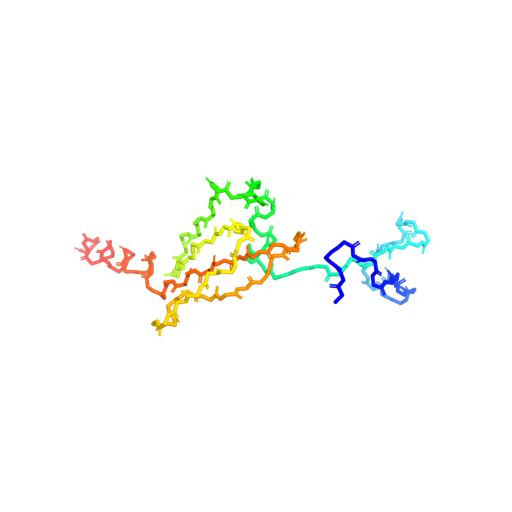OM 702 C C . VAL A 1 102 ? 1.523 0.164 29.928 1.00 94.69 102 VAL A C 1
ATOM 704 O O . VAL A 1 102 ? 1.791 0.019 31.118 1.00 94.69 102 VAL A O 1
ATOM 707 N N . SER A 1 103 ? 2.057 -0.627 28.991 1.00 94.38 103 SER A N 1
ATOM 708 C CA . SER A 1 103 ? 2.976 -1.730 29.306 1.00 94.38 103 SER A CA 1
ATOM 709 C C . SER A 1 103 ? 4.188 -1.259 30.112 1.00 94.38 103 SER A C 1
ATOM 711 O O . SER A 1 103 ? 4.617 -1.942 31.042 1.00 94.38 103 SER A O 1
ATOM 713 N N . THR A 1 104 ? 4.740 -0.095 29.769 1.00 95.62 104 THR A N 1
ATOM 714 C CA . THR A 1 104 ? 5.891 0.486 30.467 1.00 95.62 104 THR A CA 1
ATOM 715 C C . THR A 1 104 ? 5.508 0.938 31.876 1.00 95.62 104 THR A C 1
ATOM 717 O O . THR A 1 104 ? 6.270 0.708 32.810 1.00 95.62 104 THR A O 1
ATOM 720 N N . SER A 1 105 ? 4.315 1.513 32.065 1.00 93.50 105 SER A N 1
ATOM 721 C CA . SER A 1 105 ? 3.841 1.965 33.382 1.00 93.50 105 SER A CA 1
ATOM 722 C C . SER A 1 105 ? 3.665 0.837 34.407 1.00 93.50 105 SER A C 1
ATOM 724 O O . SER A 1 105 ? 3.834 1.086 35.595 1.00 93.50 105 SER A O 1
ATOM 726 N N . TYR A 1 106 ? 3.340 -0.385 33.970 1.00 88.75 106 TYR A N 1
ATOM 727 C CA . TYR A 1 106 ? 3.201 -1.564 34.846 1.00 88.75 106 TYR A CA 1
ATOM 728 C C . TYR A 1 106 ? 4.489 -2.390 34.997 1.00 88.75 106 TYR A C 1
ATOM 730 O O . TYR A 1 106 ? 4.516 -3.330 35.787 1.00 88.75 106 TYR A O 1
ATOM 738 N N . SER A 1 107 ? 5.535 -2.076 34.227 1.00 78.06 107 SER A N 1
ATOM 739 C CA . SER A 1 107 ? 6.840 -2.752 34.300 1.00 78.06 107 SER A C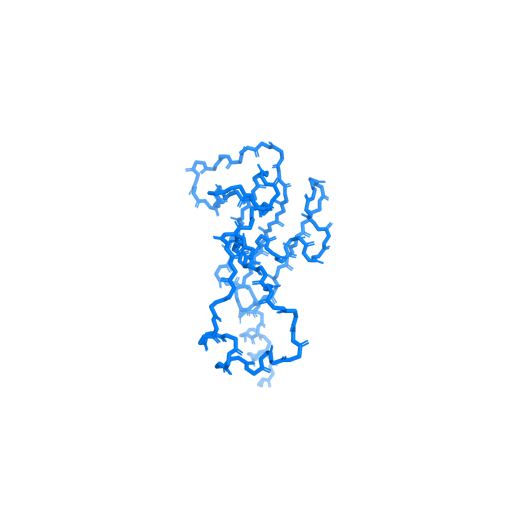A 1
ATOM 740 C C . SER A 1 107 ? 7.839 -2.031 35.220 1.00 78.06 107 SER A C 1
ATOM 742 O O . SER A 1 107 ? 9.017 -2.389 35.228 1.00 78.06 107 SER A O 1
ATOM 744 N N . MET A 1 108 ? 7.379 -1.012 35.959 1.00 52.94 108 MET A N 1
ATOM 745 C CA . MET A 1 108 ? 8.129 -0.297 37.000 1.00 52.94 108 MET A CA 1
ATOM 746 C C . MET A 1 108 ? 7.797 -0.822 38.394 1.00 52.94 108 MET A C 1
ATOM 748 O O . MET A 1 108 ? 6.603 -1.085 38.655 1.00 52.94 108 MET A O 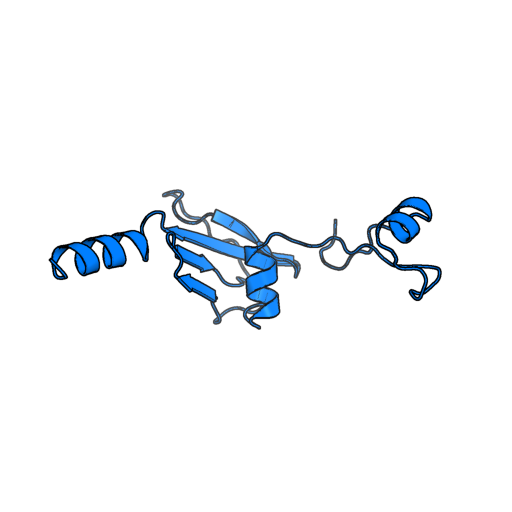1
#

Sequence (108 aa):
VAPNALLGELTFEAREALGLHAAPASVGVAAGSGDNMMSALGAGAAAPGKFVMSLGTSGTLFGASDTAVEDPSGTVAPFRDATGRYLPLLCLQNCTNVLQEVSTSYSM

Foldseek 3Di:
DQLADFPFFDDPVRCVVVVVPVPDPGHTDGPDDDPLLVVCVVVVQADPPDWDWDQDQKIKIKGFDQDFDDDPVPQWDFAAHSNRTTITMGIGNGGCVVVVVVVVVVVD

Radius of gyration: 19.14 Å; chains: 1; bounding box: 44×23×59 Å

pLDDT: mean 92.77, std 5.06, range [52.94, 97.44]

InterPro domains:
  IPR050406 FGGY Carbohydrate Kinase [PTHR43095] (2-104)